Protein AF-A0A661E4C3-F1 (afdb_monomer_lite)

Structure (mmCIF, N/CA/C/O backbone):
data_AF-A0A661E4C3-F1
#
_entry.id   AF-A0A661E4C3-F1
#
loop_
_atom_site.group_PDB
_atom_site.id
_atom_site.type_symbol
_atom_site.label_atom_id
_atom_site.label_alt_id
_atom_site.label_comp_id
_atom_site.label_asym_id
_atom_site.label_entity_id
_atom_site.label_seq_id
_atom_site.pdbx_PDB_ins_code
_atom_site.Cartn_x
_atom_site.Cartn_y
_atom_site.Cartn_z
_atom_site.occupancy
_atom_site.B_iso_or_equiv
_atom_site.auth_seq_id
_atom_site.auth_comp_id
_atom_site.auth_asym_id
_atom_site.auth_atom_id
_atom_site.pdbx_PDB_model_num
ATOM 1 N N . PRO A 1 1 ? -24.367 3.938 7.172 1.00 49.03 1 PRO A N 1
ATOM 2 C CA . PRO A 1 1 ? -23.537 4.353 6.016 1.00 49.03 1 PRO A CA 1
ATOM 3 C C . PRO A 1 1 ? -22.874 3.132 5.363 1.00 49.03 1 PRO A C 1
ATOM 5 O O . PRO A 1 1 ? -21.985 2.530 5.955 1.00 49.03 1 PRO A O 1
ATOM 8 N N . ALA A 1 2 ? -23.347 2.715 4.187 1.00 56.53 2 ALA A N 1
ATOM 9 C CA . ALA A 1 2 ? -22.687 1.647 3.444 1.00 56.53 2 ALA A CA 1
ATOM 10 C C . ALA A 1 2 ? -21.344 2.176 2.913 1.00 56.53 2 ALA A C 1
ATOM 12 O O . ALA A 1 2 ? -21.328 3.142 2.148 1.00 56.53 2 ALA A O 1
ATOM 13 N N . MET A 1 3 ? -20.225 1.587 3.354 1.00 64.25 3 MET A N 1
ATOM 14 C CA . MET A 1 3 ? -18.901 1.876 2.793 1.00 64.25 3 MET A CA 1
ATOM 15 C C . MET A 1 3 ? -18.957 1.711 1.271 1.00 64.25 3 MET A C 1
ATOM 17 O O . MET A 1 3 ? -19.464 0.712 0.757 1.00 64.25 3 MET A O 1
ATOM 21 N N . ARG A 1 4 ? -18.491 2.719 0.532 1.00 58.62 4 ARG A N 1
ATOM 22 C CA . ARG A 1 4 ? -18.526 2.694 -0.932 1.00 58.62 4 ARG A CA 1
ATOM 23 C C . ARG A 1 4 ? -17.516 1.658 -1.458 1.00 58.62 4 ARG A C 1
ATOM 25 O O . ARG A 1 4 ? -16.375 1.635 -1.018 1.00 58.62 4 ARG A O 1
ATOM 32 N N . LYS A 1 5 ? -17.929 0.875 -2.461 1.00 61.72 5 LYS A N 1
ATOM 33 C CA . LYS A 1 5 ? -17.201 -0.255 -3.087 1.00 61.72 5 LYS A CA 1
ATOM 34 C C . LYS A 1 5 ? -15.936 0.102 -3.908 1.00 61.72 5 LYS A C 1
ATOM 36 O O . LYS A 1 5 ? -15.486 -0.733 -4.678 1.00 61.72 5 LYS A O 1
ATOM 41 N N . ARG A 1 6 ? -15.416 1.334 -3.851 1.00 65.06 6 ARG A N 1
ATOM 42 C CA . ARG A 1 6 ? -14.333 1.812 -4.743 1.00 65.06 6 ARG A CA 1
ATOM 43 C C . ARG A 1 6 ? -13.150 2.347 -3.932 1.00 65.06 6 ARG A C 1
ATOM 45 O O . ARG A 1 6 ? -13.406 2.894 -2.860 1.00 65.06 6 ARG A O 1
ATOM 52 N N . PRO A 1 7 ? -11.904 2.242 -4.426 1.00 69.12 7 PRO A N 1
ATOM 53 C CA . PRO A 1 7 ? -10.747 2.827 -3.758 1.00 69.12 7 PRO A CA 1
ATOM 54 C C . PRO A 1 7 ? -10.879 4.353 -3.676 1.00 69.12 7 PRO A C 1
ATOM 56 O O . PRO A 1 7 ? -11.292 5.009 -4.635 1.00 69.12 7 PRO A O 1
ATOM 59 N N . TYR A 1 8 ? -10.539 4.914 -2.514 1.00 70.38 8 TYR A N 1
ATOM 60 C CA . TYR A 1 8 ? -10.512 6.356 -2.277 1.00 70.38 8 TYR A CA 1
ATOM 61 C C . TYR A 1 8 ? -9.076 6.834 -2.237 1.00 70.38 8 TYR A C 1
ATOM 63 O O . TYR A 1 8 ? -8.296 6.387 -1.398 1.00 70.38 8 TYR A O 1
ATOM 71 N N . LEU A 1 9 ? -8.752 7.791 -3.103 1.00 73.00 9 LEU A N 1
ATOM 72 C CA . LEU A 1 9 ? -7.545 8.574 -2.922 1.00 73.00 9 LEU A CA 1
ATOM 73 C C . LEU A 1 9 ? -7.766 9.486 -1.711 1.00 73.00 9 LEU A C 1
ATOM 75 O O . LEU A 1 9 ? -8.589 10.401 -1.760 1.00 73.00 9 LEU A O 1
ATOM 79 N N . ILE A 1 10 ? -7.047 9.216 -0.627 1.00 75.56 10 ILE A N 1
ATOM 80 C CA . ILE A 1 10 ? -6.977 10.100 0.532 1.00 75.56 10 ILE A CA 1
ATOM 81 C C . ILE A 1 10 ? -5.525 10.484 0.767 1.00 75.56 10 ILE A C 1
ATOM 83 O O . ILE A 1 10 ? -4.617 9.669 0.597 1.00 75.56 10 ILE A O 1
ATOM 87 N N . MET A 1 11 ? -5.307 11.727 1.176 1.00 73.75 11 MET A N 1
ATOM 88 C CA . MET A 1 11 ? -4.041 12.083 1.795 1.00 73.75 11 MET A CA 1
ATOM 89 C C . MET A 1 11 ? -4.018 11.470 3.193 1.00 73.75 11 MET A C 1
ATOM 91 O O . MET A 1 11 ? -4.911 11.725 3.999 1.00 73.75 11 MET A O 1
ATOM 95 N N . LEU A 1 12 ? -3.022 10.625 3.452 1.00 76.81 12 LEU A N 1
ATOM 96 C CA . LEU A 1 12 ? -2.792 10.040 4.776 1.00 76.81 12 LEU A CA 1
ATOM 97 C C . LEU A 1 12 ? -2.182 11.054 5.752 1.00 76.81 12 LEU A C 1
ATOM 99 O O . LEU A 1 12 ? -2.289 10.882 6.961 1.00 76.81 12 LEU A O 1
ATOM 103 N N . ASP A 1 13 ? -1.548 12.096 5.221 1.00 76.38 13 ASP A N 1
ATOM 104 C CA . ASP A 1 13 ? -0.886 13.150 5.973 1.00 76.38 13 ASP A CA 1
ATOM 105 C C . ASP A 1 13 ? -1.015 14.474 5.204 1.00 76.38 13 ASP A C 1
ATOM 107 O O . ASP A 1 13 ? -0.982 14.481 3.972 1.00 76.38 13 ASP A O 1
ATOM 111 N N . SER A 1 14 ? -1.177 15.581 5.926 1.00 72.50 14 SER A N 1
ATOM 112 C CA . SER A 1 14 ? -1.270 16.930 5.364 1.00 72.50 14 SER A CA 1
ATOM 113 C C . SER A 1 14 ? 0.064 17.435 4.818 1.00 72.50 14 SER A C 1
ATOM 115 O O . SER A 1 14 ? 0.076 18.171 3.837 1.00 72.50 14 SER A O 1
ATOM 117 N N . GLU A 1 15 ? 1.177 17.047 5.446 1.00 77.12 15 GLU A N 1
ATOM 118 C CA . GLU A 1 15 ? 2.522 17.542 5.103 1.00 77.12 15 GLU A CA 1
ATOM 119 C C . GLU A 1 15 ? 3.457 16.429 4.601 1.00 77.12 15 GLU A C 1
ATOM 121 O O . GLU A 1 15 ? 4.547 16.699 4.099 1.00 77.12 15 GLU A O 1
ATOM 126 N N . GLY A 1 16 ? 3.036 15.167 4.722 1.00 70.62 16 GLY A N 1
ATOM 127 C CA . GLY A 1 16 ? 3.802 13.984 4.323 1.00 70.62 16 GLY A CA 1
ATOM 128 C 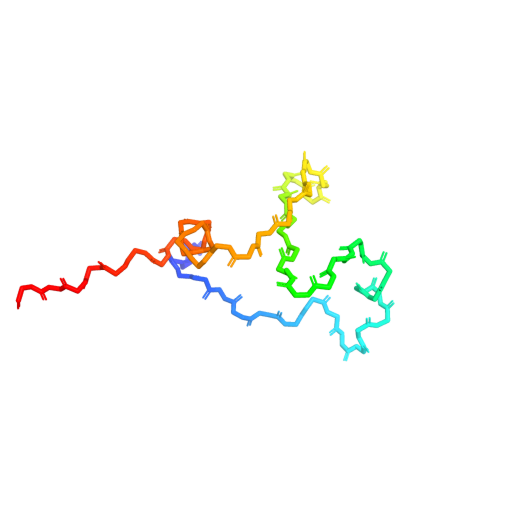C . GLY A 1 16 ? 4.937 13.597 5.279 1.00 70.62 16 GLY A C 1
ATOM 129 O O . GLY A 1 16 ? 5.599 12.586 5.041 1.00 70.62 16 GLY A O 1
ATOM 130 N N . SER A 1 17 ? 5.159 14.355 6.357 1.00 77.12 17 SER A N 1
ATOM 131 C CA . SER A 1 17 ? 6.224 14.147 7.347 1.00 77.12 17 SER A CA 1
ATOM 132 C C . SER A 1 17 ? 6.051 12.860 8.164 1.00 77.12 17 SER A C 1
ATOM 134 O O . SER A 1 17 ? 7.029 12.180 8.476 1.00 77.12 17 SER A O 1
ATOM 136 N N . THR A 1 18 ? 4.812 12.470 8.450 1.00 74.62 18 THR A N 1
ATOM 137 C CA . THR A 1 18 ? 4.449 11.250 9.178 1.00 74.62 18 THR A CA 1
ATOM 138 C C . THR A 1 18 ? 4.620 10.023 8.289 1.00 74.62 18 THR A C 1
ATOM 140 O O . THR A 1 18 ? 5.202 9.020 8.702 1.00 74.62 18 THR A O 1
ATOM 143 N N . THR A 1 19 ? 4.168 10.106 7.035 1.00 76.19 19 THR A N 1
ATOM 144 C CA . THR A 1 19 ? 4.295 9.002 6.071 1.00 76.19 19 THR A CA 1
ATOM 145 C C . THR A 1 19 ? 5.701 8.861 5.492 1.00 76.19 19 THR A C 1
ATOM 147 O O . THR A 1 19 ? 6.033 7.798 4.978 1.00 76.19 19 THR A O 1
ATOM 150 N N . ALA A 1 20 ? 6.548 9.890 5.587 1.00 77.44 20 ALA A N 1
ATOM 151 C CA . ALA A 1 20 ? 7.915 9.866 5.060 1.00 77.44 20 ALA A CA 1
ATOM 152 C C . ALA A 1 20 ? 8.800 8.795 5.713 1.00 77.44 20 ALA A C 1
ATOM 154 O O . ALA A 1 20 ? 9.716 8.281 5.073 1.00 77.44 20 ALA A O 1
ATOM 155 N N . ASN A 1 21 ? 8.511 8.447 6.969 1.00 79.88 21 ASN A N 1
ATOM 156 C CA . ASN A 1 21 ? 9.241 7.419 7.709 1.00 79.88 21 ASN A CA 1
ATOM 157 C C . ASN A 1 21 ? 8.745 6.000 7.413 1.00 79.88 21 ASN A C 1
ATOM 159 O O . ASN A 1 21 ? 9.310 5.035 7.933 1.00 79.88 21 ASN A O 1
ATOM 163 N N . LEU A 1 22 ? 7.686 5.849 6.610 1.00 81.88 22 LEU A N 1
ATOM 164 C CA . LEU A 1 22 ? 7.228 4.527 6.222 1.00 81.88 22 LEU A CA 1
ATOM 165 C C . LEU A 1 22 ? 8.294 3.834 5.366 1.00 81.88 22 LEU A C 1
ATOM 167 O O . LEU A 1 22 ? 8.945 4.475 4.532 1.00 81.88 22 LEU A O 1
ATOM 171 N N . PRO A 1 23 ? 8.464 2.515 5.540 1.00 84.25 23 PRO A N 1
ATOM 172 C CA . PRO A 1 23 ? 9.354 1.743 4.697 1.00 84.25 23 PRO A CA 1
ATOM 173 C C . PRO A 1 23 ? 9.005 1.928 3.213 1.00 84.25 23 PRO A C 1
ATOM 175 O O . PRO A 1 23 ? 7.851 1.780 2.801 1.00 84.25 23 PRO A O 1
ATOM 178 N N . ARG A 1 24 ? 10.009 2.266 2.401 1.00 88.12 24 ARG A N 1
ATOM 179 C CA . ARG A 1 24 ? 9.861 2.453 0.954 1.00 88.12 24 ARG A CA 1
ATOM 180 C C . ARG A 1 24 ? 10.973 1.749 0.198 1.00 88.12 24 ARG A C 1
ATOM 182 O O . ARG A 1 24 ? 12.120 1.736 0.645 1.00 88.12 24 ARG A O 1
ATOM 189 N N . GLN A 1 25 ? 10.638 1.229 -0.976 1.00 90.50 25 GLN A N 1
ATOM 190 C CA . GLN A 1 25 ? 11.604 0.704 -1.933 1.00 90.50 25 GLN A CA 1
ATOM 191 C C . GLN A 1 25 ? 11.565 1.543 -3.216 1.00 90.50 25 GLN A C 1
ATOM 193 O O . GLN A 1 25 ? 10.475 1.883 -3.683 1.00 90.50 25 GLN A O 1
ATOM 198 N N . PRO A 1 26 ? 12.726 1.915 -3.789 1.00 91.44 26 PRO A N 1
ATOM 199 C CA . PRO A 1 26 ? 12.759 2.618 -5.065 1.00 91.44 26 PRO A CA 1
ATOM 200 C C . PRO A 1 26 ? 11.996 1.848 -6.146 1.00 91.44 26 PRO A C 1
ATOM 202 O O . PRO A 1 26 ? 12.120 0.630 -6.242 1.00 91.44 26 PRO A O 1
ATOM 205 N N . ASN A 1 27 ? 11.241 2.572 -6.974 1.00 92.62 27 ASN A N 1
ATOM 206 C CA . ASN A 1 27 ? 10.462 2.033 -8.096 1.00 92.62 27 ASN A CA 1
ATOM 207 C C . ASN A 1 27 ? 9.364 1.021 -7.719 1.00 92.62 27 ASN A C 1
ATOM 209 O O . ASN A 1 27 ? 8.849 0.350 -8.609 1.00 92.62 27 ASN A O 1
ATOM 213 N N . ALA A 1 28 ? 8.984 0.922 -6.442 1.00 92.44 28 ALA A N 1
ATOM 214 C CA . ALA A 1 28 ? 7.908 0.054 -5.974 1.00 92.44 28 ALA A CA 1
ATOM 215 C C . ALA A 1 28 ? 6.862 0.834 -5.170 1.00 92.44 28 ALA A C 1
ATOM 217 O O . ALA A 1 28 ? 7.162 1.836 -4.519 1.00 92.44 28 ALA A O 1
ATOM 218 N N . VAL A 1 29 ? 5.626 0.342 -5.199 1.00 90.31 29 VAL A N 1
ATOM 219 C CA . VAL A 1 29 ? 4.537 0.827 -4.350 1.00 90.31 29 VAL A CA 1
ATOM 220 C C . VAL A 1 29 ? 4.581 0.077 -3.023 1.00 90.31 29 VAL A C 1
ATOM 222 O O . VAL A 1 29 ? 4.614 -1.153 -3.016 1.00 90.31 29 VAL A O 1
ATOM 225 N N . THR A 1 30 ? 4.550 0.805 -1.905 1.00 90.62 30 THR A N 1
ATOM 226 C CA . THR A 1 30 ? 4.383 0.216 -0.569 1.00 90.62 30 THR A CA 1
ATOM 227 C C . THR A 1 30 ? 2.901 -0.047 -0.303 1.00 90.62 30 THR A C 1
ATOM 229 O O . THR A 1 30 ? 2.090 0.878 -0.299 1.00 90.62 30 THR A O 1
ATOM 232 N N . LEU A 1 31 ? 2.555 -1.302 -0.035 1.00 90.25 31 LEU A N 1
ATOM 233 C CA . LEU A 1 31 ? 1.229 -1.744 0.383 1.00 90.25 31 LEU A CA 1
ATOM 234 C C . LEU A 1 31 ? 1.244 -2.017 1.889 1.00 90.25 31 LEU A C 1
ATOM 236 O O . LEU A 1 31 ? 2.014 -2.849 2.366 1.00 90.25 31 LEU A O 1
ATOM 240 N N . ILE A 1 32 ? 0.387 -1.325 2.640 1.00 89.25 32 ILE A N 1
ATOM 241 C CA . ILE A 1 32 ? 0.259 -1.493 4.093 1.00 89.25 32 ILE A CA 1
ATOM 242 C C . ILE A 1 32 ? -1.099 -2.119 4.385 1.00 89.25 32 ILE A C 1
ATOM 244 O O . ILE A 1 32 ? -2.138 -1.515 4.124 1.00 89.25 32 ILE A O 1
ATOM 248 N N . SER A 1 33 ? -1.083 -3.325 4.943 1.00 89.62 33 SER A N 1
ATOM 249 C CA . SER A 1 33 ? -2.292 -3.996 5.418 1.00 89.62 33 SER A CA 1
ATOM 250 C C . SER A 1 33 ? -2.575 -3.578 6.853 1.00 89.62 33 SER A C 1
ATOM 252 O O . SER A 1 33 ? -1.680 -3.624 7.702 1.00 89.62 33 SER A O 1
ATOM 254 N N . LEU A 1 34 ? -3.813 -3.159 7.117 1.00 88.75 34 LEU A N 1
ATOM 255 C CA . LEU A 1 34 ? -4.271 -2.751 8.439 1.00 88.75 34 LEU A CA 1
ATOM 256 C C . LEU A 1 34 ? -5.422 -3.647 8.899 1.00 88.75 34 LEU A C 1
ATOM 258 O O . LEU A 1 34 ? -6.376 -3.858 8.155 1.00 88.75 34 LEU A O 1
ATOM 262 N N . ASP A 1 35 ? -5.370 -4.091 10.150 1.00 90.19 35 ASP A N 1
ATOM 263 C CA . ASP A 1 35 ? -6.517 -4.639 10.873 1.00 90.19 35 ASP A CA 1
ATOM 264 C C . ASP A 1 35 ? -6.711 -3.826 12.151 1.00 90.19 35 ASP A C 1
ATOM 266 O O . ASP A 1 35 ? -5.799 -3.706 12.967 1.00 90.19 35 ASP A O 1
ATOM 270 N N . THR A 1 36 ? -7.893 -3.230 12.318 1.00 91.75 36 THR A N 1
ATOM 271 C CA . THR A 1 36 ? -8.234 -2.451 13.518 1.00 91.75 36 THR A CA 1
ATOM 272 C C . THR A 1 36 ? -7.166 -1.386 13.838 1.00 91.75 36 THR A C 1
ATOM 274 O O . THR A 1 36 ? -6.702 -1.248 14.969 1.00 91.75 36 THR A O 1
ATOM 277 N N . LEU A 1 37 ? -6.738 -0.651 12.800 1.00 85.12 37 LEU A N 1
ATOM 278 C CA . LEU A 1 37 ? -5.669 0.365 12.834 1.00 85.12 37 LEU A CA 1
ATOM 279 C C . LEU A 1 37 ? -4.279 -0.150 13.247 1.00 85.12 37 LEU A C 1
ATOM 281 O O . LEU A 1 37 ? -3.381 0.644 13.522 1.00 85.12 37 LEU A O 1
ATOM 285 N N . LYS A 1 38 ? -4.068 -1.466 13.261 1.00 86.25 38 LYS A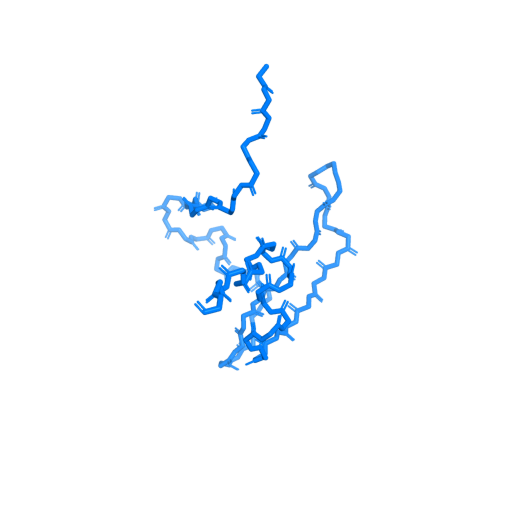 N 1
ATOM 286 C CA . LYS A 1 38 ? -2.755 -2.080 13.458 1.00 86.25 38 LYS A CA 1
ATOM 287 C C . LYS A 1 38 ? -2.203 -2.564 12.131 1.00 86.25 38 LYS A C 1
ATOM 289 O O . LYS A 1 38 ? -2.918 -3.199 11.363 1.00 86.25 38 LYS A O 1
ATOM 294 N N . VAL A 1 39 ? -0.922 -2.302 11.887 1.00 88.81 39 VAL A N 1
ATOM 295 C CA . VAL A 1 39 ? -0.217 -2.846 10.722 1.00 88.81 39 VAL A CA 1
ATOM 296 C C . VAL A 1 39 ? -0.094 -4.357 10.874 1.00 88.81 39 VAL A C 1
ATOM 298 O O . VAL A 1 39 ? 0.535 -4.838 11.814 1.00 88.81 39 VAL A O 1
ATOM 301 N N . THR A 1 40 ? -0.696 -5.096 9.947 1.00 93.81 40 THR A N 1
ATOM 302 C CA . THR A 1 40 ? -0.626 -6.561 9.873 1.00 93.81 40 THR A CA 1
ATOM 303 C C . THR A 1 40 ? 0.337 -7.046 8.797 1.00 93.81 40 THR A C 1
ATOM 305 O O . THR A 1 40 ? 0.783 -8.189 8.854 1.00 93.81 40 THR A O 1
ATOM 308 N N . GLY A 1 41 ? 0.707 -6.185 7.845 1.00 90.56 41 GLY A N 1
ATOM 309 C CA . GLY A 1 41 ? 1.659 -6.524 6.794 1.00 90.56 41 GLY A CA 1
ATOM 310 C C . GLY A 1 41 ? 2.165 -5.308 6.027 1.00 90.56 41 GLY A C 1
ATOM 311 O O . GLY A 1 41 ? 1.468 -4.298 5.912 1.00 90.56 41 GLY A O 1
ATOM 312 N N . VAL A 1 42 ? 3.382 -5.433 5.497 1.00 91.50 42 VAL A N 1
ATOM 313 C CA . VAL A 1 42 ? 4.006 -4.473 4.580 1.00 91.50 42 VAL A CA 1
ATOM 314 C C . VAL A 1 42 ? 4.555 -5.259 3.393 1.00 91.50 42 VAL A C 1
ATOM 316 O O . VAL A 1 42 ? 5.399 -6.136 3.570 1.00 91.50 42 VAL A O 1
ATOM 319 N N . GLU A 1 43 ? 4.064 -4.955 2.198 1.00 93.19 43 GLU A N 1
ATOM 320 C CA . GLU A 1 43 ? 4.492 -5.551 0.929 1.00 93.19 43 GLU A CA 1
ATOM 321 C C . GLU A 1 43 ? 4.975 -4.433 -0.005 1.00 93.19 43 GLU A C 1
ATOM 323 O O . GLU A 1 43 ? 4.512 -3.295 0.082 1.00 93.19 43 GLU A O 1
ATOM 328 N N . TYR A 1 44 ? 5.899 -4.752 -0.909 1.00 94.44 44 TYR A N 1
ATOM 329 C CA . TYR A 1 44 ? 6.287 -3.861 -1.998 1.00 94.44 44 TYR A CA 1
ATOM 330 C C . TYR A 1 44 ? 5.969 -4.543 -3.314 1.00 94.44 44 TYR A C 1
ATOM 332 O O . TYR A 1 44 ? 6.380 -5.681 -3.531 1.00 94.44 44 TYR A O 1
ATOM 340 N N . THR A 1 45 ? 5.269 -3.844 -4.198 1.00 93.06 45 THR A N 1
ATOM 341 C CA . THR A 1 45 ? 4.958 -4.369 -5.525 1.00 93.06 45 THR A CA 1
ATOM 342 C C . THR A 1 45 ? 5.380 -3.390 -6.607 1.00 93.06 45 THR A C 1
ATOM 344 O O . THR A 1 45 ? 5.184 -2.178 -6.501 1.00 93.06 45 THR A O 1
ATOM 347 N N . THR A 1 46 ? 5.962 -3.933 -7.668 1.00 94.31 46 THR A N 1
ATOM 348 C CA . THR A 1 46 ? 6.134 -3.256 -8.958 1.00 94.31 46 THR A CA 1
ATOM 349 C C . THR A 1 46 ? 5.129 -3.766 -9.991 1.00 94.31 46 THR A C 1
ATOM 351 O O . THR A 1 46 ? 5.061 -3.220 -11.088 1.00 94.31 46 THR A O 1
ATOM 354 N N . ASN A 1 47 ? 4.357 -4.808 -9.653 1.00 92.94 47 ASN A N 1
ATOM 355 C CA . ASN A 1 47 ? 3.400 -5.454 -10.540 1.00 92.94 47 ASN A CA 1
ATOM 356 C C . ASN A 1 47 ? 2.050 -4.702 -10.512 1.00 92.94 47 ASN A C 1
ATOM 358 O O . ASN A 1 47 ? 1.387 -4.702 -9.465 1.00 92.94 47 ASN A O 1
ATOM 362 N N . PRO A 1 48 ? 1.619 -4.103 -11.639 1.00 90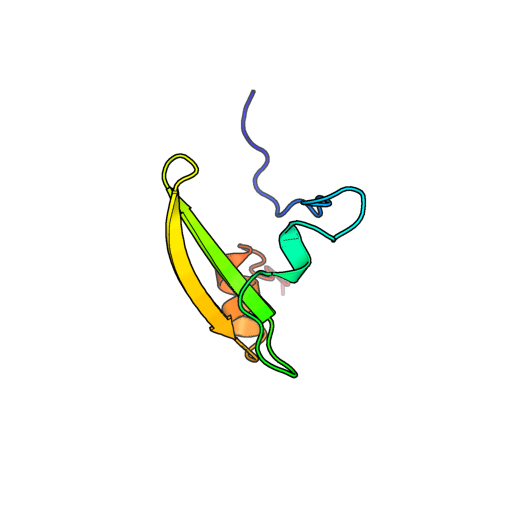.06 48 PRO A N 1
ATOM 363 C CA . PRO A 1 48 ? 0.328 -3.426 -11.746 1.00 90.06 48 PRO A CA 1
ATOM 364 C C . PRO A 1 48 ? -0.871 -4.339 -11.465 1.00 90.06 48 PRO A C 1
ATOM 366 O O . PRO A 1 48 ? -1.827 -3.889 -10.842 1.00 90.06 48 PRO A O 1
ATOM 369 N N . ASP A 1 49 ? -0.816 -5.618 -11.846 1.00 89.75 49 ASP A N 1
ATOM 370 C CA . ASP A 1 49 ? -1.931 -6.556 -11.655 1.00 89.75 49 ASP A CA 1
ATOM 371 C C . ASP A 1 49 ? -2.186 -6.808 -10.167 1.00 89.75 49 ASP A C 1
ATOM 373 O O . ASP A 1 49 ? -3.323 -6.787 -9.696 1.00 89.75 49 ASP A O 1
ATOM 377 N N . ARG A 1 50 ? -1.100 -6.954 -9.399 1.00 88.12 50 ARG A N 1
ATOM 378 C CA . ARG A 1 50 ? -1.151 -7.100 -7.940 1.00 88.12 50 ARG A CA 1
ATOM 379 C C . ARG A 1 50 ? -1.730 -5.854 -7.271 1.00 88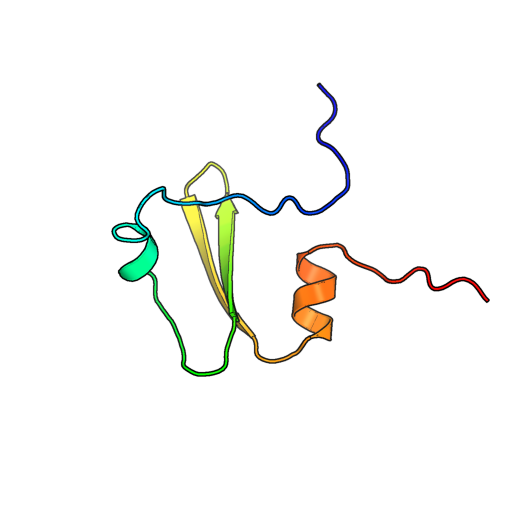.12 50 ARG A C 1
ATOM 381 O O . ARG A 1 50 ? -2.499 -5.961 -6.319 1.00 88.12 50 ARG A O 1
ATOM 388 N N . LEU A 1 51 ? -1.370 -4.669 -7.766 1.00 87.38 51 LEU A N 1
ATOM 389 C CA . LEU A 1 51 ? -1.915 -3.410 -7.264 1.00 87.38 51 LEU A CA 1
ATOM 390 C C . LEU A 1 51 ? -3.423 -3.307 -7.547 1.00 87.38 51 LEU A C 1
ATOM 392 O O . LEU A 1 51 ? -4.188 -2.954 -6.651 1.00 87.38 51 LEU A O 1
ATOM 396 N N . SER A 1 52 ? -3.857 -3.662 -8.756 1.00 86.31 52 SER A N 1
ATOM 397 C CA . SER A 1 52 ? -5.268 -3.667 -9.161 1.00 86.31 52 SER A CA 1
ATOM 398 C C . SER A 1 52 ? -6.113 -4.644 -8.342 1.00 86.31 52 SER A C 1
ATOM 400 O O . SER A 1 52 ? -7.205 -4.282 -7.901 1.00 86.31 52 SER A O 1
ATOM 402 N N . GLU A 1 53 ? -5.591 -5.846 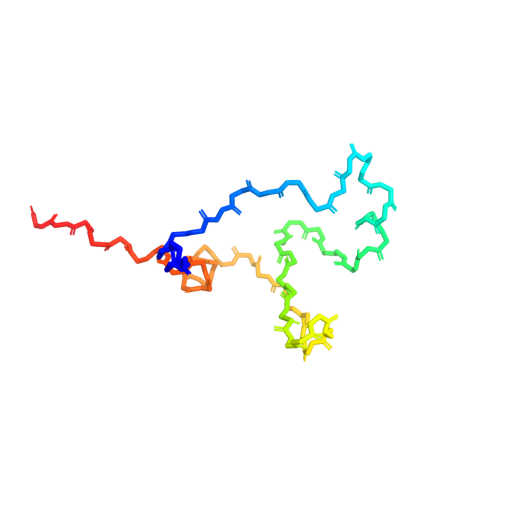-8.074 1.00 86.25 53 GLU A N 1
ATOM 403 C CA . GLU A 1 53 ? -6.218 -6.847 -7.203 1.00 86.25 53 GLU A CA 1
ATOM 404 C C . GLU A 1 53 ? -6.464 -6.284 -5.794 1.00 86.25 53 GLU A C 1
ATOM 406 O O . GLU A 1 53 ? -7.594 -6.305 -5.304 1.00 86.25 53 GLU A O 1
ATOM 411 N N . VAL A 1 54 ? -5.428 -5.717 -5.162 1.00 85.31 54 VAL A N 1
ATOM 412 C CA . VAL A 1 54 ? -5.510 -5.165 -3.797 1.00 85.31 54 VAL A CA 1
ATOM 413 C C . VAL A 1 54 ? -6.443 -3.954 -3.724 1.00 85.31 54 VAL A C 1
ATOM 415 O O . VAL A 1 54 ? -7.163 -3.783 -2.742 1.00 85.31 54 VAL A O 1
ATOM 418 N N . LEU A 1 55 ? -6.467 -3.119 -4.764 1.00 81.94 55 LEU A N 1
ATOM 419 C CA . LEU A 1 55 ? -7.361 -1.962 -4.834 1.00 81.94 55 LEU A CA 1
ATOM 420 C C . LEU A 1 55 ? -8.803 -2.330 -5.223 1.00 81.94 55 LEU A C 1
ATOM 422 O O . LEU A 1 55 ? -9.673 -1.456 -5.206 1.00 81.94 55 LEU A O 1
ATOM 426 N N . GLY A 1 56 ? -9.072 -3.593 -5.576 1.00 77.62 56 GLY A N 1
ATOM 427 C CA . GLY A 1 56 ? -10.377 -4.033 -6.071 1.00 77.62 56 GLY A CA 1
ATOM 428 C C . GLY A 1 56 ? -10.772 -3.361 -7.390 1.00 77.62 56 GLY A C 1
ATOM 429 O O . GLY A 1 56 ? -11.960 -3.220 -7.683 1.00 77.62 56 GLY A O 1
ATOM 430 N N . ILE A 1 57 ? -9.784 -2.911 -8.171 1.00 73.12 57 ILE A N 1
ATOM 431 C CA . ILE A 1 57 ? -9.963 -2.339 -9.507 1.00 73.12 57 ILE A CA 1
ATOM 432 C C . ILE A 1 57 ? -9.854 -3.501 -10.495 1.00 73.12 57 ILE A C 1
ATOM 434 O O . ILE A 1 57 ? -8.891 -3.625 -11.242 1.00 73.12 57 ILE A O 1
ATOM 438 N N . SER A 1 58 ? -10.810 -4.423 -10.461 1.00 57.34 58 SER A N 1
ATOM 439 C CA . SER A 1 58 ? -10.961 -5.358 -11.572 1.00 57.34 58 SER A CA 1
ATOM 440 C C . SER A 1 58 ? -11.561 -4.573 -12.736 1.00 57.34 58 SER A C 1
ATOM 442 O O . SER A 1 58 ? -12.686 -4.078 -12.625 1.00 57.34 58 SER A O 1
ATOM 444 N N . GLU A 1 59 ? -10.829 -4.434 -13.841 1.00 54.94 59 GLU A N 1
ATOM 445 C CA . GLU A 1 59 ? -11.442 -4.032 -15.103 1.00 54.94 59 GLU A CA 1
ATOM 446 C C . GLU A 1 59 ? -12.440 -5.124 -15.508 1.00 54.94 59 GLU A C 1
ATOM 448 O O . GLU A 1 59 ? -12.091 -6.122 -16.131 1.00 54.94 59 GLU A O 1
ATOM 453 N N . HIS A 1 60 ? -13.718 -4.923 -15.191 1.00 45.94 60 HIS A N 1
ATOM 454 C CA . HIS A 1 60 ? -14.755 -5.305 -16.139 1.00 45.94 60 HIS A CA 1
ATOM 455 C C . HIS A 1 60 ? -14.661 -4.321 -17.309 1.00 45.94 60 HIS A C 1
ATOM 457 O O . HIS A 1 60 ? -15.474 -3.408 -17.433 1.00 45.94 60 HIS A O 1
ATOM 463 N N . ALA A 1 61 ? -13.623 -4.471 -18.132 1.00 42.81 61 ALA A N 1
ATOM 464 C CA . ALA A 1 61 ? -13.704 -4.042 -19.512 1.00 42.81 61 ALA A CA 1
ATOM 465 C C . ALA A 1 61 ? -14.642 -5.052 -20.179 1.00 42.81 61 ALA A C 1
ATOM 467 O O . ALA A 1 61 ? -14.279 -6.196 -20.458 1.00 42.81 61 ALA A O 1
ATOM 468 N N . GLU A 1 62 ? -15.908 -4.653 -20.247 1.00 39.31 62 GLU A N 1
ATOM 469 C CA . GLU A 1 62 ? -16.941 -5.303 -21.037 1.00 39.31 62 GLU A CA 1
ATOM 470 C C . GLU A 1 62 ? -16.465 -5.479 -22.490 1.00 39.31 62 GLU A C 1
ATOM 472 O O . GLU A 1 62 ? -15.586 -4.764 -22.972 1.00 39.31 62 GLU A O 1
ATOM 477 N N . GLN A 1 63 ? -17.040 -6.503 -23.112 1.00 35.69 63 GLN A N 1
ATOM 478 C CA . GLN A 1 63 ? -16.784 -7.045 -24.448 1.00 35.69 63 GLN A CA 1
ATOM 479 C C . GLN A 1 63 ? -16.746 -6.010 -25.576 1.00 3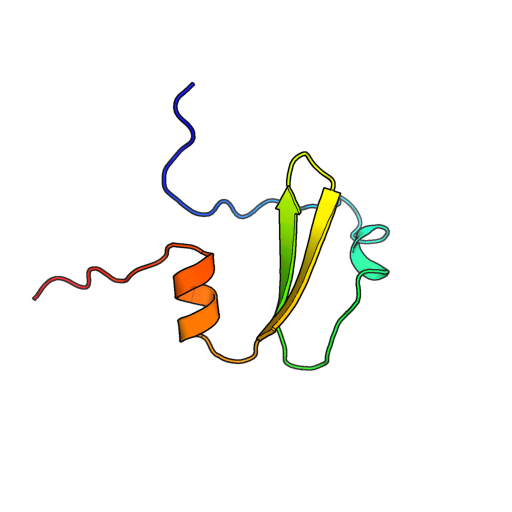5.69 63 GLN A C 1
ATOM 481 O O . GLN A 1 63 ? -17.525 -5.033 -25.517 1.00 35.69 63 GLN A O 1
#

Radius of gyration: 14.03 Å; chains: 1; bounding box: 36×25×38 Å

pLDDT: mean 78.47, std 14.87, range [35.69, 94.44]

Sequence (63 aa):
PAMRKRPYLIMLDSEGSTTANLPRQPNAVTLISLDTLKVTGVEYTTNPDRLSEVLGISEHAEQ

Foldseek 3Di:
DPDDPFADDDDPDPVCPVVVPPDDDPQWDWDFDDDPNDTPDIDTDNDPVVVCVVRVVDPPPDD

Secondary structure (DSSP, 8-state):
-PPPSS-----S-SSSTTGGGS---TTSEEEEEEETTEEEEEEEE--HHHHHHHHT-------